Protein AF-A0A0W8F345-F1 (afdb_monomer)

Secondary structure (DSSP, 8-state):
-HHHHHHHHHHHHHHHHHHHHGGGSPP-----EEEEPTTS-EEEE------PEEGGG-EEEETTEEPPGGGEEEE-TTS-B--STT-EE-TT-EEEE-SS--TT-EEEEE-SS-EEEEEE--

Mean predicted aligned error: 11.66 Å

InterPro domains:
  IPR012859 Archaeal Type IV pilin, N-terminal [PF07790] (1-65)

Structure (mmCIF, N/CA/C/O backbone):
data_AF-A0A0W8F345-F1
#
_entry.id   AF-A0A0W8F345-F1
#
loop_
_atom_site.group_PDB
_atom_site.id
_at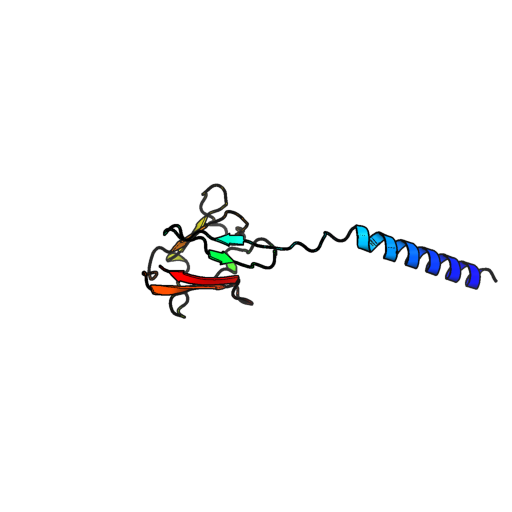om_site.type_symbol
_atom_site.label_atom_id
_atom_site.label_alt_id
_atom_site.label_comp_id
_atom_site.label_asym_id
_atom_site.label_entity_id
_atom_site.label_seq_id
_atom_site.pdbx_PDB_ins_code
_atom_site.Cartn_x
_atom_site.Cartn_y
_atom_site.Cartn_z
_atom_site.occupancy
_atom_site.B_iso_or_equiv
_atom_site.auth_seq_id
_atom_site.auth_comp_id
_atom_site.auth_asym_id
_atom_site.auth_atom_id
_atom_site.pdbx_PDB_model_num
ATOM 1 N N . MET A 1 1 ? 44.795 -8.449 -39.771 1.00 62.66 1 MET A N 1
ATOM 2 C CA . MET A 1 1 ? 44.425 -7.043 -40.062 1.00 62.66 1 MET A CA 1
ATOM 3 C C . MET A 1 1 ? 42.914 -6.826 -39.983 1.00 62.66 1 MET A C 1
ATOM 5 O O . MET A 1 1 ? 42.494 -6.064 -39.127 1.00 62.66 1 MET A O 1
ATOM 9 N N . GLY A 1 2 ? 42.093 -7.509 -40.796 1.00 80.81 2 GLY A N 1
ATOM 10 C CA . GLY A 1 2 ? 40.628 -7.319 -40.791 1.00 80.81 2 GLY A CA 1
ATOM 11 C C . GLY A 1 2 ? 39.929 -7.667 -39.469 1.00 80.81 2 GLY A C 1
ATOM 12 O O . GLY A 1 2 ? 39.030 -6.952 -39.051 1.00 80.81 2 GLY A O 1
ATOM 13 N N . GLU A 1 3 ? 40.392 -8.701 -38.765 1.00 87.38 3 GLU A N 1
ATOM 14 C CA . GLU A 1 3 ? 39.840 -9.115 -37.465 1.00 87.38 3 GLU A CA 1
ATOM 15 C C . GLU A 1 3 ? 40.062 -8.068 -36.363 1.00 87.38 3 GLU A C 1
ATOM 17 O O . GLU A 1 3 ? 39.127 -7.677 -35.669 1.00 87.38 3 GLU A O 1
ATOM 22 N N . MET A 1 4 ? 41.281 -7.528 -36.260 1.00 90.69 4 MET A N 1
ATOM 23 C CA . MET A 1 4 ? 41.585 -6.436 -35.328 1.00 90.69 4 MET A CA 1
ATOM 24 C C . MET A 1 4 ? 40.787 -5.172 -35.662 1.00 90.69 4 MET A C 1
ATOM 26 O O . MET A 1 4 ? 40.329 -4.478 -34.759 1.00 90.69 4 MET A O 1
ATOM 30 N N . LEU A 1 5 ? 40.558 -4.894 -36.948 1.00 91.25 5 LEU A N 1
ATOM 31 C CA . LEU A 1 5 ? 39.723 -3.776 -37.384 1.00 91.25 5 LEU A CA 1
ATOM 32 C C . LEU A 1 5 ? 38.246 -3.989 -37.009 1.00 91.25 5 LEU A C 1
ATOM 34 O O . LEU A 1 5 ? 37.600 -3.066 -36.520 1.00 91.25 5 LEU A O 1
ATOM 38 N N . MET A 1 6 ? 37.734 -5.212 -37.166 1.00 92.94 6 MET A N 1
ATOM 39 C CA . MET A 1 6 ? 36.367 -5.580 -36.792 1.00 92.94 6 MET A CA 1
ATOM 40 C C . MET A 1 6 ? 36.141 -5.442 -35.284 1.00 92.94 6 MET A C 1
ATOM 42 O O . MET A 1 6 ? 35.164 -4.826 -34.866 1.00 92.94 6 MET A O 1
ATOM 46 N N . LEU A 1 7 ? 37.078 -5.933 -34.468 1.00 92.06 7 LEU A N 1
ATOM 47 C CA . LEU A 1 7 ? 37.031 -5.783 -33.011 1.00 92.06 7 LEU A CA 1
ATOM 48 C C . LEU A 1 7 ? 37.071 -4.313 -32.590 1.00 92.06 7 LEU A C 1
ATOM 50 O O . LEU A 1 7 ? 36.293 -3.889 -31.737 1.00 92.06 7 LEU A O 1
ATOM 54 N N . THR A 1 8 ? 37.931 -3.518 -33.227 1.00 94.38 8 THR A N 1
ATOM 55 C CA . THR A 1 8 ? 38.034 -2.080 -32.944 1.00 94.38 8 THR A CA 1
ATOM 56 C C . THR A 1 8 ? 36.715 -1.362 -33.242 1.00 94.38 8 THR A C 1
ATOM 58 O O . THR A 1 8 ? 36.246 -0.565 -32.433 1.00 94.38 8 THR A O 1
ATOM 61 N N . LEU A 1 9 ? 36.073 -1.685 -34.369 1.00 93.00 9 LEU A N 1
ATOM 62 C CA . LEU A 1 9 ? 34.789 -1.101 -34.753 1.00 93.00 9 LEU A CA 1
ATOM 63 C C . LEU A 1 9 ? 33.671 -1.469 -33.764 1.00 93.00 9 LEU A C 1
ATOM 65 O O . LEU A 1 9 ? 32.885 -0.611 -33.371 1.00 93.00 9 LEU A O 1
ATOM 69 N N . VAL A 1 10 ? 33.626 -2.732 -33.330 1.00 95.56 10 VAL A N 1
ATOM 70 C CA . VAL A 1 10 ? 32.647 -3.223 -32.347 1.00 95.56 10 VAL A CA 1
ATOM 71 C C . VAL A 1 10 ? 32.802 -2.511 -31.002 1.00 95.56 10 VAL A C 1
ATOM 73 O O . VAL A 1 10 ? 31.802 -2.117 -30.405 1.00 95.56 10 VAL A O 1
ATOM 76 N N . LEU A 1 11 ? 34.035 -2.287 -30.541 1.00 94.44 11 LEU A N 1
ATOM 77 C CA . LEU A 1 11 ? 34.292 -1.566 -29.292 1.00 94.44 11 LEU A CA 1
ATOM 78 C C . LEU A 1 11 ? 33.840 -0.104 -29.369 1.00 94.44 11 LEU A C 1
ATOM 80 O O . LEU A 1 11 ? 33.221 0.393 -28.428 1.00 94.44 11 LEU A O 1
ATOM 84 N N . ILE A 1 12 ? 34.089 0.565 -30.499 1.00 94.50 12 ILE A N 1
ATOM 85 C CA . ILE A 1 12 ? 33.608 1.934 -30.736 1.00 94.50 12 ILE A CA 1
ATOM 86 C C . ILE A 1 12 ? 32.074 1.964 -30.712 1.00 94.50 12 ILE A C 1
ATOM 88 O O . ILE A 1 12 ? 31.486 2.800 -30.027 1.00 94.50 12 ILE A O 1
ATOM 92 N N . LEU A 1 13 ? 31.417 1.022 -31.395 1.00 94.56 13 LEU A N 1
ATOM 93 C CA . LEU A 1 13 ? 29.956 0.902 -31.405 1.00 94.56 13 LEU A CA 1
ATOM 94 C C . LEU A 1 13 ? 29.379 0.651 -30.005 1.00 94.56 13 LEU A C 1
ATOM 96 O O . LEU A 1 13 ? 28.410 1.307 -29.629 1.00 94.56 13 LEU A O 1
ATOM 100 N N . MET A 1 14 ? 29.980 -0.238 -29.207 1.00 94.19 14 MET A N 1
ATOM 101 C CA . MET A 1 14 ? 29.540 -0.485 -27.829 1.00 94.19 14 MET A CA 1
ATOM 102 C C . MET A 1 14 ? 29.721 0.736 -26.925 1.00 94.19 14 MET A C 1
ATOM 104 O O . MET A 1 14 ? 28.842 1.023 -26.112 1.00 94.19 14 MET A O 1
ATOM 108 N N . ALA A 1 15 ? 30.823 1.474 -27.074 1.00 92.56 15 ALA A N 1
ATOM 109 C CA . ALA A 1 15 ? 31.068 2.685 -26.299 1.00 92.56 15 ALA A CA 1
ATOM 110 C C . ALA A 1 15 ? 30.029 3.773 -26.610 1.00 92.56 15 ALA A C 1
ATOM 112 O O . ALA A 1 15 ? 29.452 4.356 -25.691 1.00 92.56 15 ALA A O 1
ATOM 113 N N . VAL A 1 16 ? 29.734 3.995 -27.896 1.00 91.75 16 VAL A N 1
ATOM 114 C CA . VAL A 1 16 ? 28.702 4.947 -28.336 1.00 91.75 16 VAL A CA 1
ATOM 115 C C . VAL A 1 16 ? 27.322 4.510 -27.843 1.00 91.75 16 VAL A C 1
ATOM 117 O O . VAL A 1 16 ? 26.584 5.317 -27.281 1.00 91.75 16 VAL A O 1
ATOM 120 N N . PHE A 1 17 ? 26.987 3.224 -27.976 1.00 90.38 17 PHE A N 1
ATOM 121 C CA . PHE A 1 17 ? 25.708 2.692 -27.510 1.00 90.38 17 PHE A CA 1
ATOM 122 C C . PHE A 1 17 ? 25.533 2.883 -25.998 1.00 90.38 17 PHE A C 1
ATOM 124 O O . PHE A 1 17 ? 24.529 3.446 -25.570 1.00 90.38 17 PHE A O 1
ATOM 131 N N . SER A 1 18 ? 26.538 2.520 -25.196 1.00 90.00 18 SER A N 1
ATOM 132 C CA . SER A 1 18 ? 26.532 2.700 -23.737 1.00 90.00 18 SER A CA 1
ATOM 133 C C . SER A 1 18 ? 26.365 4.170 -23.328 1.00 90.00 18 SER A C 1
ATOM 135 O O . SER A 1 18 ? 25.538 4.491 -22.474 1.00 90.00 18 SER A O 1
ATOM 137 N N . ALA A 1 19 ? 27.081 5.082 -23.996 1.00 88.06 19 ALA A N 1
ATOM 138 C CA . ALA A 1 19 ? 26.990 6.518 -23.733 1.00 88.06 19 ALA A CA 1
ATOM 139 C C . ALA A 1 19 ? 25.616 7.114 -24.086 1.00 88.06 19 ALA A C 1
ATOM 141 O O . ALA A 1 19 ? 25.190 8.081 -23.461 1.00 88.06 19 ALA A O 1
ATOM 142 N N . THR A 1 20 ? 24.916 6.551 -25.074 1.00 88.12 20 THR A N 1
ATOM 143 C CA . THR A 1 20 ? 23.555 6.988 -25.428 1.00 88.12 20 THR A CA 1
ATOM 144 C C . THR A 1 20 ? 22.475 6.326 -24.579 1.00 88.12 20 THR A C 1
ATOM 146 O O . THR A 1 20 ? 21.474 6.971 -24.282 1.00 88.12 20 THR A O 1
ATOM 149 N N . ALA A 1 21 ? 22.683 5.082 -24.136 1.00 84.12 21 ALA A N 1
ATOM 150 C CA . ALA A 1 21 ? 21.733 4.321 -23.325 1.00 84.12 21 ALA A CA 1
ATOM 151 C C . ALA A 1 21 ? 21.414 5.009 -21.988 1.00 84.12 21 ALA A C 1
ATOM 153 O O . ALA A 1 21 ? 20.273 4.969 -21.533 1.00 84.12 21 ALA A O 1
ATOM 154 N N . SER A 1 22 ? 22.390 5.699 -21.389 1.00 78.06 22 SER A N 1
ATOM 155 C CA . SER A 1 22 ? 22.193 6.466 -20.152 1.00 78.06 22 SER A CA 1
ATOM 156 C C . SER A 1 22 ? 21.174 7.602 -20.299 1.00 78.06 22 SER A C 1
ATOM 158 O O . SER A 1 22 ? 20.478 7.906 -19.336 1.00 78.06 22 SER A O 1
ATOM 160 N N . ASN A 1 23 ? 21.018 8.176 -21.498 1.00 80.19 23 ASN A N 1
ATOM 161 C CA . ASN A 1 23 ? 20.033 9.230 -21.771 1.00 80.19 23 ASN A CA 1
ATOM 162 C C . ASN A 1 23 ? 18.597 8.699 -21.890 1.00 80.19 23 ASN A C 1
ATOM 164 O O . ASN A 1 23 ? 17.649 9.478 -21.838 1.00 80.19 23 ASN A O 1
ATOM 168 N N . TYR A 1 24 ? 18.432 7.385 -22.061 1.00 79.25 24 TYR A N 1
ATOM 169 C CA . TYR A 1 24 ? 17.128 6.720 -22.057 1.00 79.25 24 TYR A CA 1
ATOM 170 C C . TYR A 1 24 ? 16.747 6.191 -20.677 1.00 79.25 24 TYR A C 1
ATOM 172 O O . TYR A 1 24 ? 15.631 5.698 -20.498 1.00 79.25 24 TYR A O 1
ATOM 180 N N . LEU A 1 25 ? 17.647 6.289 -19.692 1.00 76.62 25 LEU A N 1
ATOM 181 C CA . LEU A 1 25 ? 17.268 6.026 -18.317 1.00 76.62 25 LEU A CA 1
ATOM 182 C C . LEU A 1 25 ? 16.308 7.135 -17.875 1.00 76.62 25 LEU A C 1
ATOM 184 O O . LEU A 1 25 ? 16.615 8.318 -18.049 1.00 76.62 25 LEU A O 1
ATOM 188 N N . PRO A 1 26 ? 15.143 6.787 -17.308 1.00 65.50 26 PRO A N 1
ATOM 189 C CA . PRO A 1 26 ? 14.283 7.790 -16.712 1.00 65.50 26 PRO A CA 1
ATOM 190 C C . PRO A 1 26 ? 15.084 8.562 -15.653 1.00 65.50 26 PRO A C 1
ATOM 192 O O . PRO A 1 26 ? 15.896 7.959 -14.942 1.00 65.50 26 PRO A O 1
ATOM 195 N N . PRO A 1 27 ? 14.877 9.886 -15.533 1.00 66.75 27 PRO A N 1
ATOM 196 C CA . PRO A 1 27 ? 15.561 10.676 -14.521 1.00 66.75 27 PRO A CA 1
ATOM 197 C C . PRO A 1 27 ? 15.308 10.076 -13.138 1.00 66.75 27 PRO A C 1
ATOM 199 O O . PRO A 1 27 ? 14.246 9.489 -12.897 1.00 66.75 27 PRO A O 1
ATOM 202 N N . ALA A 1 28 ? 16.274 10.245 -12.230 1.00 55.50 28 ALA A N 1
ATOM 203 C CA . ALA A 1 28 ? 16.094 9.901 -10.828 1.00 55.50 28 ALA A CA 1
ATOM 204 C C . ALA A 1 28 ? 14.840 10.624 -10.322 1.00 55.50 28 ALA A C 1
ATOM 206 O O . ALA A 1 28 ? 14.821 11.845 -10.178 1.00 55.50 28 ALA A O 1
ATOM 207 N N . ARG A 1 29 ? 13.751 9.874 -10.144 1.00 53.91 29 ARG A N 1
ATOM 208 C CA . ARG A 1 29 ? 12.510 10.424 -9.614 1.00 53.91 29 ARG A CA 1
ATOM 209 C C . ARG A 1 29 ? 12.762 10.675 -8.142 1.00 53.91 29 ARG A C 1
ATOM 211 O O . ARG A 1 29 ? 13.027 9.714 -7.428 1.00 53.91 29 ARG A O 1
ATOM 218 N N . GLU A 1 30 ? 12.689 11.927 -7.705 1.00 46.56 30 GLU A N 1
ATOM 219 C CA . GLU A 1 30 ? 12.518 12.242 -6.290 1.00 46.56 30 GLU A CA 1
ATOM 220 C C . GLU A 1 30 ? 11.060 11.984 -5.935 1.00 46.56 30 GLU A C 1
ATOM 222 O O . GLU A 1 30 ? 10.174 12.714 -6.382 1.00 46.56 30 GLU A O 1
ATOM 227 N N . PRO A 1 31 ? 10.765 10.915 -5.198 1.00 51.44 31 PRO A N 1
ATOM 228 C CA . PRO A 1 31 ? 9.398 10.513 -5.004 1.00 51.44 31 PRO A CA 1
ATOM 229 C C . PRO A 1 31 ? 8.973 10.924 -3.595 1.00 51.44 31 PRO A C 1
ATOM 231 O O . PRO A 1 31 ? 9.430 10.408 -2.571 1.00 51.44 31 PRO A O 1
ATOM 234 N N . SER A 1 32 ? 8.110 11.924 -3.549 1.00 50.44 32 SER A N 1
ATOM 235 C CA . SER A 1 32 ? 7.401 12.317 -2.345 1.00 50.44 32 SER A CA 1
ATOM 236 C C . SER A 1 32 ? 5.926 12.005 -2.554 1.00 50.44 32 SER A C 1
ATOM 238 O O . SER A 1 32 ? 5.353 12.286 -3.606 1.00 50.44 32 SER A O 1
ATOM 240 N N . VAL A 1 33 ? 5.313 11.364 -1.562 1.00 52.91 33 VAL A N 1
ATOM 241 C CA . VAL A 1 33 ? 3.866 11.154 -1.532 1.00 52.91 33 VAL A CA 1
ATOM 242 C C . VAL A 1 33 ? 3.363 11.872 -0.296 1.00 52.91 33 VAL A C 1
ATOM 244 O O . VAL A 1 33 ? 3.720 11.538 0.833 1.00 52.91 33 VAL A O 1
ATOM 247 N N . THR A 1 34 ? 2.553 12.901 -0.503 1.00 53.31 34 THR A N 1
ATOM 248 C CA . THR A 1 34 ? 1.877 13.587 0.594 1.00 53.31 34 THR A CA 1
ATOM 249 C C . THR A 1 34 ? 0.666 12.759 0.990 1.00 53.31 34 THR A C 1
ATOM 251 O O . THR A 1 34 ? -0.255 12.595 0.193 1.00 53.31 34 THR A O 1
ATOM 254 N N . VAL A 1 35 ? 0.659 12.233 2.215 1.00 57.84 35 VAL A N 1
ATOM 255 C CA . VAL A 1 35 ? -0.524 11.573 2.770 1.00 57.84 35 VAL A CA 1
ATOM 256 C C . VAL A 1 35 ? -1.232 12.552 3.689 1.00 57.84 35 VAL A C 1
ATOM 258 O O . VAL A 1 35 ? -0.646 13.147 4.595 1.00 57.84 35 VAL A O 1
ATOM 261 N N . LEU A 1 36 ? -2.520 12.725 3.425 1.00 59.66 36 LEU A N 1
ATOM 262 C CA . LEU A 1 36 ? -3.406 13.526 4.248 1.00 59.66 36 LEU A CA 1
ATOM 263 C C . LEU A 1 36 ? -4.095 12.597 5.240 1.00 59.66 36 LEU A C 1
ATOM 265 O O . LEU A 1 36 ? -4.801 11.668 4.850 1.00 59.66 36 LEU A O 1
ATOM 269 N N . LEU A 1 37 ? -3.878 12.851 6.527 1.00 62.25 37 LEU A N 1
ATOM 270 C CA . LEU A 1 37 ? -4.710 12.266 7.569 1.00 62.25 37 LEU A CA 1
ATOM 271 C C . LEU A 1 37 ? -6.052 13.017 7.622 1.00 62.25 37 LEU A C 1
ATOM 273 O O . LEU A 1 37 ? -6.092 14.212 7.314 1.00 62.25 37 LEU A O 1
ATOM 277 N N . PRO A 1 38 ? -7.139 12.365 8.072 1.00 57.06 38 PRO A N 1
ATOM 278 C CA . PRO A 1 38 ? -8.459 12.991 8.186 1.00 57.06 38 PRO A CA 1
ATOM 279 C C . PRO A 1 38 ? -8.483 14.275 9.033 1.00 57.06 38 PRO A C 1
ATOM 281 O O . PRO A 1 38 ? -9.348 15.120 8.835 1.00 57.06 38 PRO A O 1
ATOM 284 N N . SER A 1 39 ? -7.528 14.452 9.954 1.00 63.22 39 SER A N 1
ATOM 285 C CA . SER A 1 39 ? -7.403 15.645 10.805 1.00 63.22 39 SER A CA 1
ATOM 286 C C . SER A 1 39 ? -6.687 16.832 10.142 1.00 63.22 39 SER A C 1
ATOM 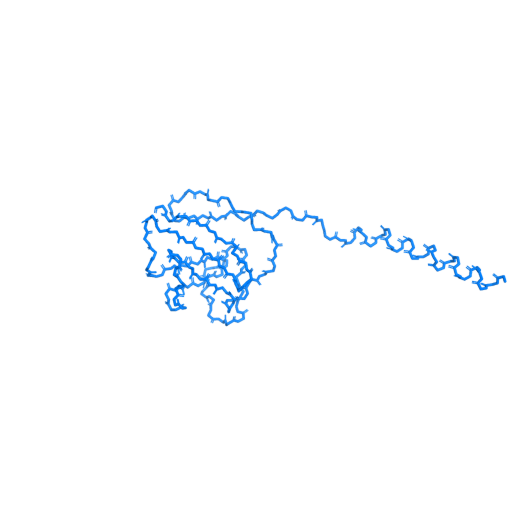288 O O . SER A 1 39 ? -6.395 17.822 10.809 1.00 63.22 39 SER A O 1
ATOM 290 N N . GLY A 1 40 ? -6.382 16.755 8.842 1.00 49.78 40 GLY A N 1
ATOM 291 C CA . GLY A 1 40 ? -5.913 17.896 8.053 1.00 49.78 40 GLY A CA 1
ATOM 292 C C . GLY A 1 40 ? -4.450 18.292 8.258 1.00 49.78 40 GLY A C 1
ATOM 293 O O . GLY A 1 40 ? -3.979 19.182 7.557 1.00 49.78 40 GLY A O 1
ATOM 294 N N . ASN A 1 41 ? -3.707 17.626 9.148 1.00 49.62 41 ASN A N 1
ATOM 295 C CA . ASN A 1 41 ? -2.261 17.810 9.241 1.00 49.62 41 ASN A CA 1
ATOM 296 C C . ASN A 1 41 ? -1.572 16.986 8.141 1.00 49.62 41 ASN A C 1
ATOM 298 O O . ASN A 1 41 ? -1.614 15.751 8.195 1.00 49.62 41 ASN A O 1
ATOM 302 N N . PRO A 1 42 ? -0.954 17.629 7.132 1.00 50.78 42 PRO A N 1
ATOM 303 C CA . PRO A 1 42 ? -0.275 16.908 6.070 1.00 50.78 42 PRO A CA 1
ATOM 304 C C . PRO A 1 42 ? 0.954 16.205 6.647 1.00 50.78 42 PRO A C 1
ATOM 306 O O . PRO A 1 42 ? 1.868 16.847 7.165 1.00 50.78 42 PRO A O 1
ATOM 309 N N . VAL A 1 43 ? 0.990 14.877 6.546 1.00 53.16 43 VAL A N 1
ATOM 310 C CA . VAL A 1 43 ? 2.194 14.101 6.842 1.00 53.16 43 VAL A CA 1
ATOM 311 C C . VAL A 1 43 ? 2.909 13.872 5.517 1.00 53.16 43 VAL A C 1
ATOM 313 O O . VAL A 1 43 ? 2.429 13.161 4.633 1.00 53.16 43 VAL A O 1
ATOM 316 N N . ALA A 1 44 ? 4.057 14.528 5.356 1.00 42.50 44 ALA A N 1
ATOM 317 C CA . ALA A 1 44 ? 4.913 14.323 4.198 1.00 42.50 44 ALA A CA 1
ATOM 318 C C . ALA A 1 44 ? 5.640 12.982 4.349 1.00 42.50 44 ALA A C 1
ATOM 320 O O . ALA A 1 44 ? 6.386 12.780 5.308 1.00 42.50 44 ALA A O 1
ATOM 321 N N . LEU A 1 45 ? 5.407 12.059 3.415 1.00 49.34 45 LEU A N 1
ATOM 322 C CA . LEU A 1 45 ? 6.085 10.771 3.392 1.00 49.34 45 LEU A CA 1
ATOM 323 C C . LEU A 1 45 ? 7.016 10.689 2.197 1.00 49.34 45 LEU A C 1
ATOM 325 O O . LEU A 1 45 ? 6.717 11.119 1.080 1.00 49.34 45 LEU A O 1
ATOM 329 N N . HIS A 1 46 ? 8.135 10.032 2.441 1.00 43.66 46 HIS A N 1
ATOM 330 C CA . HIS A 1 46 ? 9.104 9.697 1.420 1.00 43.66 46 HIS A CA 1
ATOM 331 C C . HIS A 1 46 ? 8.867 8.249 0.995 1.00 43.66 46 HIS A C 1
ATOM 333 O O . HIS A 1 46 ? 9.515 7.328 1.489 1.00 43.66 46 HIS A O 1
ATOM 339 N N . HIS A 1 47 ? 7.904 8.032 0.101 1.00 47.59 47 HIS A N 1
ATOM 340 C CA . HIS A 1 47 ? 7.801 6.756 -0.596 1.00 47.59 47 HIS A CA 1
ATOM 341 C C . HIS A 1 47 ? 8.765 6.798 -1.774 1.00 47.59 47 HIS A C 1
ATOM 343 O O . HIS A 1 47 ? 8.548 7.593 -2.680 1.00 47.59 47 HIS A O 1
ATOM 349 N N . ARG A 1 48 ? 9.809 5.954 -1.775 1.00 46.97 48 ARG A N 1
ATOM 350 C CA . ARG A 1 48 ? 10.654 5.716 -2.956 1.00 46.97 48 ARG A CA 1
ATOM 351 C C . ARG A 1 48 ? 9.783 5.173 -4.083 1.00 46.97 48 ARG A C 1
ATOM 353 O O . ARG A 1 48 ? 9.588 3.971 -4.152 1.00 46.97 48 ARG A O 1
ATOM 360 N N . GLY A 1 49 ? 9.227 6.083 -4.880 1.00 44.97 49 GLY A N 1
ATOM 361 C CA . GLY A 1 49 ? 8.419 5.876 -6.074 1.00 44.97 49 GLY A CA 1
ATOM 362 C C . GLY A 1 49 ? 8.734 4.535 -6.700 1.00 44.97 49 GLY A C 1
ATOM 363 O O . GLY A 1 49 ? 9.875 4.260 -7.062 1.00 44.97 49 GLY A O 1
ATOM 364 N N . GLY A 1 50 ? 7.713 3.701 -6.719 1.00 57.62 50 GLY A N 1
ATOM 365 C CA . GLY A 1 50 ? 7.804 2.277 -6.944 1.00 57.62 50 GLY A CA 1
ATOM 366 C C . GLY A 1 50 ? 6.399 1.769 -7.192 1.00 57.62 50 GLY A C 1
ATOM 367 O O . GLY A 1 50 ? 5.432 2.412 -6.779 1.00 57.62 50 GLY A O 1
ATOM 368 N N . ASP A 1 51 ? 6.349 0.683 -7.945 1.00 63.72 51 ASP A N 1
ATOM 369 C CA . ASP A 1 51 ? 5.182 0.134 -8.612 1.00 63.72 51 ASP A CA 1
ATOM 370 C C . ASP A 1 51 ? 3.925 0.091 -7.750 1.00 63.72 51 ASP A C 1
ATOM 372 O O . ASP A 1 51 ? 3.965 -0.055 -6.526 1.00 63.72 51 ASP A O 1
ATOM 376 N N . ALA A 1 52 ? 2.793 0.180 -8.436 1.00 75.06 52 ALA A N 1
ATOM 377 C CA . ALA A 1 52 ? 1.500 -0.029 -7.832 1.00 75.06 52 ALA A CA 1
ATOM 378 C C . ALA A 1 52 ? 1.502 -1.335 -7.014 1.00 75.06 52 ALA A C 1
ATOM 380 O O . ALA A 1 52 ? 1.911 -2.393 -7.498 1.00 75.06 52 ALA A O 1
ATOM 381 N N . ILE A 1 53 ? 1.083 -1.248 -5.752 1.00 80.88 53 ILE A N 1
ATOM 382 C CA . ILE A 1 53 ? 1.205 -2.353 -4.802 1.00 80.88 53 ILE A CA 1
ATOM 383 C C . ILE A 1 53 ? -0.050 -3.218 -4.920 1.00 80.88 53 ILE A C 1
ATOM 385 O O . ILE A 1 53 ? -1.152 -2.705 -4.706 1.00 80.88 53 ILE A O 1
ATOM 389 N N . PRO A 1 54 ? 0.066 -4.524 -5.215 1.00 85.25 54 PRO A N 1
ATOM 390 C CA . PRO A 1 54 ? -1.096 -5.398 -5.247 1.00 85.25 54 PRO A CA 1
ATOM 391 C C . PRO A 1 54 ? -1.768 -5.449 -3.875 1.00 85.25 54 PRO A C 1
ATOM 393 O O . PRO A 1 54 ? -1.098 -5.600 -2.851 1.00 85.25 54 PRO A O 1
ATOM 396 N N . LEU A 1 55 ? -3.100 -5.412 -3.847 1.00 85.19 55 LEU A N 1
ATOM 397 C CA . LEU A 1 55 ? -3.904 -5.506 -2.630 1.00 85.19 55 LEU A CA 1
ATOM 398 C C . LEU A 1 55 ? -3.499 -6.716 -1.778 1.00 85.19 55 LEU A C 1
ATOM 400 O O . LEU A 1 55 ? -3.475 -6.633 -0.552 1.00 85.19 55 LEU A O 1
ATOM 404 N N . SER A 1 56 ? -3.148 -7.834 -2.419 1.00 86.56 56 SER A N 1
ATOM 405 C CA . SER A 1 56 ? -2.693 -9.052 -1.743 1.00 86.56 56 SER A CA 1
ATOM 406 C C . SER A 1 56 ? -1.419 -8.901 -0.918 1.00 86.56 56 SER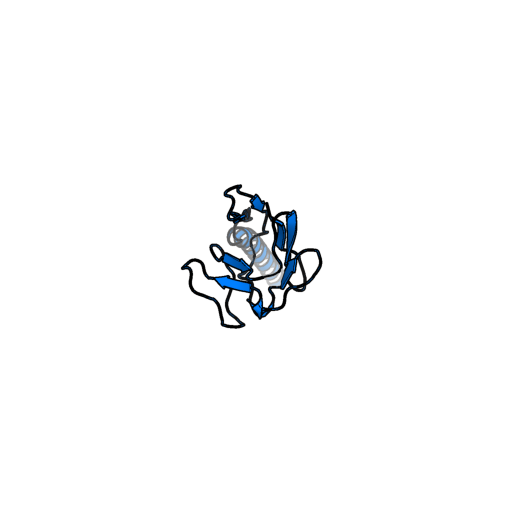 A C 1
ATOM 408 O O . SER A 1 56 ? -1.162 -9.736 -0.051 1.00 86.56 56 SER A O 1
ATOM 410 N N . GLU A 1 57 ? -0.594 -7.903 -1.216 1.00 87.06 57 GLU A N 1
ATOM 411 C CA . GLU A 1 57 ? 0.661 -7.673 -0.506 1.00 87.06 57 GLU A CA 1
ATOM 412 C C . GLU A 1 57 ? 0.510 -6.690 0.651 1.00 87.06 57 GLU A C 1
ATOM 414 O O . GLU A 1 57 ? 1.355 -6.687 1.545 1.00 87.06 57 GLU A O 1
ATOM 419 N N . ILE A 1 58 ? -0.565 -5.899 0.669 1.00 87.12 58 ILE A N 1
ATOM 420 C CA . ILE A 1 58 ? -0.782 -4.854 1.665 1.00 87.12 58 ILE A CA 1
ATOM 421 C C . ILE A 1 58 ? -1.196 -5.467 3.001 1.00 87.12 58 ILE A C 1
ATOM 423 O O . ILE A 1 58 ? -2.114 -6.281 3.103 1.00 87.12 58 ILE A O 1
ATOM 427 N N . ARG A 1 59 ? -0.522 -5.014 4.054 1.00 89.75 59 ARG A N 1
ATOM 428 C CA . ARG A 1 59 ? -0.825 -5.312 5.448 1.00 89.75 59 ARG A CA 1
ATOM 429 C C . ARG A 1 59 ? -1.013 -4.009 6.201 1.00 89.75 59 ARG A C 1
ATOM 431 O O . ARG A 1 59 ? -0.149 -3.133 6.163 1.00 89.75 59 ARG A O 1
ATOM 438 N N . VAL A 1 60 ? -2.127 -3.918 6.916 1.00 87.25 60 VAL A N 1
ATOM 439 C CA . VAL A 1 60 ? -2.421 -2.818 7.833 1.00 87.25 60 VAL A CA 1
ATOM 440 C C . VAL A 1 60 ? -2.081 -3.283 9.240 1.00 87.25 60 VAL A C 1
ATOM 442 O O . VAL A 1 60 ? -2.563 -4.321 9.685 1.00 87.25 60 VAL A O 1
ATOM 445 N N . ILE A 1 61 ? -1.220 -2.544 9.931 1.00 89.06 61 ILE A N 1
ATOM 446 C CA . ILE A 1 61 ? -0.779 -2.859 11.290 1.00 89.06 61 ILE A CA 1
ATOM 447 C C . ILE A 1 61 ? -1.134 -1.675 12.181 1.00 89.06 61 ILE A C 1
ATOM 449 O O . ILE A 1 61 ? -0.764 -0.542 11.879 1.00 89.06 61 ILE A O 1
ATOM 453 N N . VAL A 1 62 ? -1.815 -1.932 13.293 1.00 85.94 62 VAL A N 1
ATOM 454 C CA . VAL A 1 62 ? -2.159 -0.932 14.306 1.00 85.94 62 VAL A CA 1
ATOM 455 C C . VAL A 1 62 ? -1.655 -1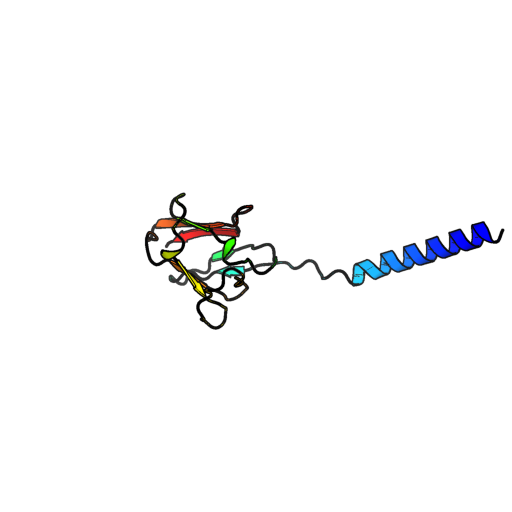.418 15.660 1.00 85.94 62 VAL A C 1
ATOM 457 O O . VAL A 1 62 ? -1.919 -2.549 16.052 1.00 85.94 62 VAL A O 1
ATOM 460 N N . ASN A 1 63 ? -0.882 -0.585 16.361 1.00 87.94 63 ASN A N 1
ATOM 461 C CA . ASN A 1 63 ? -0.253 -0.906 17.648 1.00 87.94 63 ASN A CA 1
ATOM 462 C C . ASN A 1 63 ? 0.496 -2.254 17.620 1.00 87.94 63 ASN A C 1
ATOM 464 O O . ASN A 1 63 ? 0.302 -3.111 18.475 1.00 87.94 63 ASN A O 1
ATOM 468 N N . GLU A 1 64 ? 1.328 -2.444 16.587 1.00 89.06 64 GLU A N 1
ATOM 469 C CA . GLU A 1 64 ? 2.101 -3.674 16.325 1.00 89.06 64 GLU A CA 1
ATOM 470 C C . GLU A 1 64 ? 1.255 -4.941 16.083 1.00 89.06 64 GLU A C 1
ATOM 472 O O . GLU A 1 64 ? 1.794 -6.041 15.985 1.00 89.06 64 GLU A O 1
ATOM 477 N N . THR A 1 65 ? -0.061 -4.796 15.909 1.00 89.38 65 THR A N 1
ATOM 478 C CA . THR A 1 65 ? -0.983 -5.893 15.599 1.00 89.38 65 THR A CA 1
ATOM 479 C C . THR A 1 65 ? -1.483 -5.766 14.165 1.00 89.38 65 THR A C 1
ATOM 481 O O . THR A 1 65 ? -1.980 -4.716 13.763 1.00 89.38 65 THR A O 1
ATOM 484 N N . ALA A 1 66 ? -1.335 -6.824 13.365 1.00 89.69 66 ALA A N 1
ATOM 485 C CA . ALA A 1 66 ? -1.863 -6.847 12.004 1.00 89.69 66 ALA A CA 1
ATOM 486 C C . ALA A 1 66 ? -3.393 -6.958 12.034 1.00 89.69 66 ALA A C 1
ATOM 488 O O . ALA A 1 66 ? -3.931 -7.864 12.671 1.00 89.69 66 ALA A O 1
ATOM 489 N N . LEU A 1 67 ? -4.077 -6.055 11.335 1.00 87.00 67 LEU A N 1
ATOM 490 C CA . LEU A 1 67 ? -5.526 -6.098 11.208 1.00 87.00 67 LEU A CA 1
ATOM 491 C C . LEU A 1 67 ? -5.953 -7.164 10.183 1.00 87.00 67 LEU A C 1
ATOM 493 O O . LEU A 1 67 ? -5.325 -7.286 9.120 1.00 87.00 67 LEU A O 1
ATOM 497 N N . PRO A 1 68 ? -7.028 -7.918 10.469 1.00 88.88 68 PRO A N 1
ATOM 498 C CA . PRO A 1 68 ? -7.728 -8.745 9.491 1.00 88.88 68 PRO A CA 1
ATOM 499 C C . PRO A 1 68 ? -8.082 -7.972 8.216 1.00 88.88 68 PRO A C 1
ATOM 501 O O . PRO A 1 68 ? -8.297 -6.762 8.243 1.00 88.88 68 PRO A O 1
ATOM 504 N N . ARG A 1 69 ? -8.179 -8.672 7.077 1.00 85.06 69 ARG A N 1
ATOM 505 C CA . ARG A 1 69 ? -8.530 -8.043 5.790 1.00 85.06 69 ARG A CA 1
ATOM 506 C C . ARG A 1 69 ? -9.916 -7.394 5.812 1.00 85.06 69 ARG A C 1
ATOM 508 O O . ARG A 1 69 ? -10.110 -6.418 5.097 1.00 85.06 69 ARG A O 1
ATOM 515 N N . ASP A 1 70 ? -10.838 -7.911 6.614 1.00 86.69 70 ASP A N 1
ATOM 516 C CA . ASP A 1 70 ? -12.219 -7.423 6.690 1.00 86.69 70 ASP A CA 1
ATOM 517 C C . ASP A 1 70 ? -12.350 -6.099 7.464 1.00 86.69 70 ASP A C 1
ATOM 519 O O . ASP A 1 70 ? -13.360 -5.412 7.344 1.00 86.69 70 ASP A O 1
ATOM 523 N N . ASP A 1 71 ? -11.307 -5.702 8.202 1.00 85.94 71 ASP A N 1
ATOM 524 C CA . ASP A 1 71 ? -11.292 -4.496 9.039 1.00 85.94 71 ASP A CA 1
ATOM 525 C C . ASP A 1 71 ? -10.790 -3.243 8.304 1.00 85.94 71 ASP A C 1
ATOM 527 O O . ASP A 1 71 ? -10.658 -2.170 8.900 1.00 85.94 71 ASP A O 1
ATOM 531 N N . TRP A 1 72 ? -10.480 -3.349 7.011 1.00 86.06 72 TRP A N 1
ATOM 532 C CA . TRP A 1 72 ? -10.047 -2.214 6.200 1.00 86.06 72 TRP A CA 1
ATOM 533 C C . TRP A 1 72 ? -10.453 -2.347 4.733 1.00 86.06 72 TRP A C 1
ATOM 535 O O . TRP A 1 72 ? -10.647 -3.434 4.193 1.00 86.06 72 TRP A O 1
ATOM 545 N N . VAL A 1 73 ? -10.570 -1.209 4.055 1.00 85.81 73 VAL A N 1
ATOM 546 C CA . VAL A 1 73 ? -11.006 -1.111 2.661 1.00 85.81 73 VAL A CA 1
ATOM 547 C C . VAL A 1 73 ? -10.048 -0.215 1.890 1.00 85.81 73 VAL A C 1
ATOM 549 O O . VAL A 1 73 ? -9.663 0.852 2.365 1.00 85.81 73 VAL A O 1
ATOM 552 N N . LEU A 1 74 ? -9.667 -0.668 0.699 1.00 85.50 74 LEU A N 1
ATOM 553 C CA . LEU A 1 74 ? -8.831 0.063 -0.243 1.00 85.50 74 LEU A CA 1
ATOM 554 C C . LEU A 1 74 ? -9.717 0.723 -1.300 1.00 85.50 74 LEU A C 1
ATOM 556 O O . LEU A 1 74 ? -10.616 0.072 -1.834 1.00 85.50 74 LEU A O 1
ATOM 560 N N . TYR A 1 75 ? -9.422 1.969 -1.639 1.00 83.19 75 TYR A N 1
ATOM 561 C CA . TYR A 1 75 ? -10.080 2.715 -2.700 1.00 83.19 75 TYR A CA 1
ATOM 562 C C . TYR A 1 75 ? -9.052 3.219 -3.712 1.00 83.19 75 TYR A C 1
ATOM 564 O O . TYR A 1 75 ? -7.935 3.586 -3.339 1.00 83.19 75 TYR A O 1
ATOM 572 N N . ASP A 1 76 ? -9.431 3.251 -4.986 1.00 82.81 76 ASP A N 1
ATOM 573 C CA . ASP A 1 76 ? -8.633 3.854 -6.054 1.00 82.81 76 ASP A CA 1
ATOM 574 C C . ASP A 1 76 ? -8.690 5.397 -6.013 1.00 82.81 76 ASP A C 1
ATOM 576 O O . ASP A 1 76 ? -9.423 6.003 -5.226 1.00 82.81 76 ASP A O 1
ATOM 580 N N . TYR A 1 77 ? -7.933 6.050 -6.899 1.00 78.44 77 TYR A N 1
ATOM 581 C CA . TYR A 1 77 ? -7.913 7.515 -7.030 1.00 78.44 77 TYR A CA 1
ATOM 582 C C . TYR A 1 77 ? -9.259 8.136 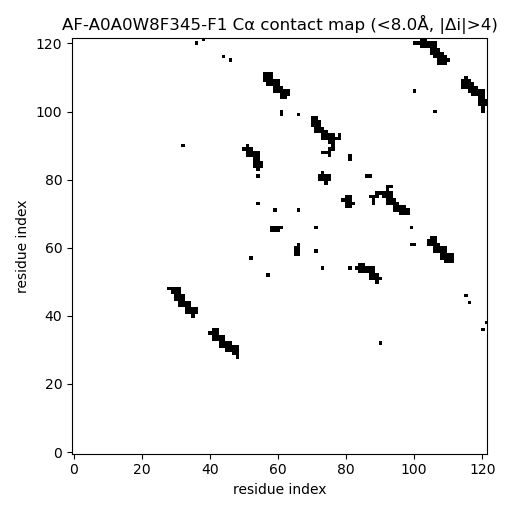-7.444 1.00 78.44 77 TYR A C 1
ATOM 584 O O . TYR A 1 77 ? -9.438 9.349 -7.349 1.00 78.44 77 TYR A O 1
ATOM 592 N N . ARG A 1 78 ? -10.204 7.324 -7.932 1.00 79.50 78 ARG A N 1
ATOM 593 C CA . ARG A 1 78 ? -11.560 7.734 -8.320 1.00 79.50 78 ARG A CA 1
ATOM 594 C C . ARG A 1 78 ? -12.568 7.499 -7.191 1.00 79.50 78 ARG A C 1
ATOM 596 O O . ARG A 1 78 ? -13.731 7.857 -7.356 1.00 79.50 78 ARG A O 1
ATOM 603 N N . GLY A 1 79 ? -12.140 6.914 -6.071 1.00 78.06 79 GLY A N 1
ATOM 604 C CA . GLY A 1 79 ? -12.989 6.564 -4.937 1.00 78.06 79 GLY A CA 1
ATOM 605 C C . GLY A 1 79 ? -13.738 5.237 -5.092 1.00 78.06 79 GLY A C 1
ATOM 606 O O . GLY A 1 79 ? -14.668 4.986 -4.329 1.00 78.06 79 GLY A O 1
ATOM 607 N N . ASN A 1 80 ? -13.367 4.378 -6.044 1.00 84.75 80 ASN A N 1
ATOM 608 C CA . ASN A 1 80 ? -13.955 3.045 -6.174 1.00 84.75 80 ASN A CA 1
ATOM 609 C C . ASN A 1 80 ? -13.251 2.054 -5.254 1.00 84.75 80 ASN A C 1
ATOM 611 O O . ASN A 1 80 ? -12.026 2.055 -5.152 1.00 84.75 80 ASN A O 1
ATOM 615 N N . VAL A 1 81 ? -14.019 1.154 -4.641 1.00 86.69 81 VAL A N 1
ATOM 616 C CA . VAL A 1 81 ? -13.463 0.087 -3.806 1.00 86.69 81 VAL A CA 1
ATOM 617 C C . VAL A 1 81 ? -12.676 -0.901 -4.665 1.00 86.69 81 VAL A C 1
ATOM 619 O O . VAL A 1 81 ? -13.198 -1.469 -5.625 1.00 86.69 81 VAL A O 1
ATOM 622 N N . ILE A 1 82 ? -11.436 -1.168 -4.266 1.00 85.75 82 ILE A N 1
ATOM 623 C CA . ILE A 1 82 ? -10.597 -2.202 -4.862 1.00 85.75 82 ILE A CA 1
ATOM 624 C C . ILE A 1 82 ? -10.868 -3.522 -4.131 1.00 85.75 82 ILE A C 1
ATOM 626 O O . ILE A 1 82 ? -10.439 -3.736 -2.995 1.00 85.75 82 ILE A O 1
ATOM 630 N N . THR A 1 83 ? -11.602 -4.415 -4.794 1.00 85.56 83 THR A N 1
ATOM 631 C CA . THR A 1 83 ? -11.953 -5.752 -4.282 1.00 85.56 83 THR A CA 1
ATOM 632 C C . THR A 1 83 ? -11.110 -6.867 -4.897 1.00 85.56 83 THR A C 1
ATOM 634 O O . THR A 1 83 ? -10.937 -7.921 -4.284 1.00 85.56 83 THR A O 1
ATOM 637 N N . ALA A 1 84 ? -10.575 -6.641 -6.097 1.00 83.00 84 ALA A N 1
ATOM 638 C CA . ALA A 1 84 ? -9.765 -7.611 -6.815 1.00 83.00 84 ALA A CA 1
ATOM 639 C C . ALA A 1 84 ? -8.419 -7.824 -6.108 1.00 83.00 84 ALA A C 1
ATOM 641 O O . ALA A 1 84 ? -7.788 -6.875 -5.640 1.00 83.00 84 ALA A O 1
ATOM 642 N N . ARG A 1 85 ? -7.971 -9.080 -6.020 1.00 73.69 85 ARG A N 1
ATOM 643 C CA . ARG A 1 85 ? -6.749 -9.459 -5.287 1.00 73.69 85 ARG A CA 1
ATOM 644 C C . ARG A 1 85 ? -5.476 -8.901 -5.935 1.00 73.69 85 ARG A C 1
ATOM 646 O O . ARG A 1 85 ? -4.528 -8.565 -5.232 1.00 73.69 85 ARG A O 1
ATOM 653 N N . ASP A 1 86 ? -5.496 -8.812 -7.255 1.00 80.12 86 ASP A N 1
ATOM 654 C CA . ASP A 1 86 ? -4.533 -8.159 -8.144 1.00 80.12 86 ASP A CA 1
ATOM 655 C C . ASP A 1 86 ? -4.813 -6.660 -8.329 1.00 80.12 86 ASP A C 1
ATOM 657 O O . ASP A 1 86 ? -4.089 -5.971 -9.043 1.00 80.12 86 ASP A O 1
ATOM 661 N N . GLY A 1 87 ? -5.849 -6.143 -7.665 1.00 80.12 87 GLY A N 1
ATOM 662 C CA . GLY A 1 87 ? -6.157 -4.728 -7.625 1.00 80.12 87 GLY A CA 1
ATOM 663 C C . GLY A 1 87 ? -4.995 -3.937 -7.040 1.00 80.12 87 GLY A C 1
ATOM 664 O O . GLY A 1 87 ? -4.352 -4.357 -6.080 1.00 80.12 87 GLY A O 1
ATOM 665 N N . LEU A 1 88 ? -4.719 -2.793 -7.645 1.00 81.12 88 LEU A N 1
ATOM 666 C CA . LEU A 1 88 ? -3.488 -2.053 -7.441 1.00 81.12 88 LEU A CA 1
ATOM 667 C C . LEU A 1 88 ? -3.726 -0.824 -6.564 1.00 81.12 88 LEU A C 1
ATOM 669 O O . LEU A 1 88 ? -4.569 0.015 -6.877 1.00 81.12 88 LEU A O 1
ATOM 673 N N . PHE A 1 89 ? -2.962 -0.703 -5.481 1.00 78.94 89 PHE A N 1
ATOM 674 C CA . PHE A 1 89 ? -2.837 0.543 -4.738 1.00 78.94 89 PHE A CA 1
ATOM 675 C C . PHE A 1 89 ? -1.781 1.422 -5.401 1.00 78.94 89 PHE A C 1
ATOM 677 O O . PHE A 1 89 ? -0.602 1.067 -5.439 1.00 78.94 89 PHE A O 1
ATOM 684 N N . ASP A 1 90 ? -2.220 2.565 -5.911 1.00 75.81 90 ASP A N 1
ATOM 685 C CA . ASP A 1 90 ? -1.387 3.540 -6.609 1.00 75.81 90 ASP A CA 1
ATOM 686 C C . ASP A 1 90 ? -1.653 4.956 -6.064 1.00 75.81 90 ASP A C 1
ATOM 688 O O . ASP A 1 90 ? -2.480 5.163 -5.167 1.00 75.81 90 ASP A O 1
ATOM 692 N N . LEU A 1 91 ? -0.940 5.944 -6.599 1.00 69.50 91 LEU A N 1
ATOM 693 C CA . LEU A 1 91 ? -1.060 7.354 -6.255 1.00 69.50 91 LEU A CA 1
ATOM 694 C C . LEU A 1 91 ? -2.520 7.830 -6.307 1.00 69.50 91 LEU A C 1
ATOM 696 O O . LEU A 1 91 ? -3.231 7.643 -7.291 1.00 69.50 91 LEU A O 1
ATOM 700 N N . GLY A 1 92 ? -2.954 8.486 -5.230 1.00 65.88 92 GLY A N 1
ATOM 701 C CA . GLY A 1 92 ? -4.320 8.996 -5.080 1.00 65.88 92 GLY A CA 1
ATOM 702 C C . GLY A 1 92 ? -5.317 7.988 -4.504 1.00 65.88 92 GLY A C 1
ATOM 703 O O . GLY A 1 92 ? -6.407 8.399 -4.113 1.00 65.88 92 GLY A O 1
ATOM 704 N N . GLY A 1 93 ? -4.957 6.706 -4.393 1.00 74.44 93 GLY A N 1
ATOM 705 C CA . GLY A 1 93 ? -5.756 5.739 -3.646 1.00 74.44 93 GLY A CA 1
ATOM 706 C C . GLY A 1 93 ? -5.832 6.078 -2.155 1.00 74.44 93 GLY A C 1
ATOM 707 O O . GLY A 1 93 ? -4.973 6.773 -1.607 1.00 74.44 93 GLY A O 1
ATOM 708 N N . ASN A 1 94 ? -6.849 5.558 -1.471 1.00 78.31 94 ASN A N 1
ATOM 709 C CA . ASN A 1 94 ? -7.009 5.733 -0.028 1.00 78.31 94 ASN A CA 1
ATOM 710 C C . ASN A 1 94 ? -7.291 4.400 0.681 1.00 78.31 94 ASN A C 1
ATOM 712 O O . ASN A 1 94 ? -7.800 3.454 0.084 1.00 78.31 94 ASN A O 1
ATOM 716 N N . ILE A 1 95 ? -6.924 4.321 1.961 1.00 81.12 95 ILE A N 1
ATOM 717 C CA . ILE A 1 95 ? -7.223 3.179 2.829 1.00 81.12 95 ILE A CA 1
ATOM 718 C C . ILE A 1 95 ? -8.093 3.680 3.970 1.00 81.12 95 ILE A C 1
ATOM 720 O O . ILE A 1 95 ? -7.710 4.599 4.691 1.00 81.12 95 ILE A O 1
ATOM 724 N N . THR A 1 96 ? -9.243 3.043 4.150 1.00 81.81 96 THR A N 1
ATOM 725 C CA . THR A 1 96 ? -10.137 3.282 5.281 1.00 81.81 96 THR A CA 1
ATOM 726 C C . THR A 1 96 ? -10.058 2.095 6.227 1.00 81.81 96 THR A C 1
ATOM 728 O O . THR A 1 96 ? -10.211 0.958 5.792 1.00 81.81 96 THR A O 1
ATOM 731 N N . ILE A 1 97 ? -9.831 2.352 7.512 1.00 81.50 97 ILE A N 1
ATOM 732 C CA . ILE A 1 97 ? -9.840 1.328 8.560 1.00 81.50 97 ILE A CA 1
ATOM 733 C C . ILE A 1 97 ? -11.167 1.425 9.304 1.00 81.50 97 ILE A C 1
ATOM 735 O O . ILE A 1 97 ? -11.544 2.499 9.768 1.00 81.50 97 ILE A O 1
ATOM 739 N N . SER A 1 98 ? -11.873 0.306 9.401 1.00 75.00 98 SER A N 1
ATOM 740 C CA . SER A 1 98 ? -13.209 0.210 9.984 1.00 75.00 98 SER A CA 1
ATOM 741 C C . SER A 1 98 ? -13.166 0.046 11.504 1.00 75.00 98 SER A C 1
ATOM 743 O O . SER A 1 98 ? -14.059 0.526 12.199 1.00 75.00 98 SER A O 1
ATOM 745 N N . THR A 1 99 ? -12.142 -0.633 12.032 1.00 72.12 99 THR A N 1
ATOM 746 C CA . THR A 1 99 ? -12.051 -1.029 13.446 1.00 72.12 99 THR A CA 1
ATOM 747 C C . THR A 1 99 ? -10.598 -1.005 13.949 1.00 72.12 99 THR A C 1
ATOM 749 O O . THR A 1 99 ? -9.641 -1.072 13.182 1.00 72.12 99 THR A O 1
ATOM 752 N N . GLY A 1 100 ? -10.405 -0.857 15.263 1.00 68.38 100 GLY A N 1
ATOM 753 C CA . GLY A 1 100 ? -9.085 -0.967 15.911 1.00 68.38 100 GLY A CA 1
ATOM 754 C C . GLY A 1 100 ? -8.170 0.264 15.812 1.00 68.38 100 GLY A C 1
ATOM 755 O O . GLY A 1 100 ? -7.209 0.364 16.570 1.00 68.38 100 GLY A O 1
ATOM 756 N N . ALA A 1 101 ? -8.480 1.226 14.944 1.00 73.62 101 ALA A N 1
ATOM 757 C CA . ALA A 1 101 ? -7.764 2.492 14.815 1.00 73.62 101 ALA A CA 1
ATOM 758 C C . ALA A 1 101 ? -8.398 3.587 15.698 1.00 73.62 101 ALA A C 1
ATOM 760 O O . ALA A 1 101 ? -9.498 4.055 15.418 1.00 73.62 101 ALA A O 1
ATOM 761 N N . GLN A 1 102 ? -7.706 4.007 16.762 1.00 78.62 102 GLN A N 1
ATOM 762 C CA . GLN A 1 102 ? -8.117 5.118 17.640 1.00 78.62 102 GLN A CA 1
ATOM 763 C C . GLN A 1 102 ? -7.076 6.244 17.626 1.00 78.62 102 GLN A C 1
ATOM 765 O O . GLN A 1 102 ? -5.904 5.982 17.348 1.00 78.62 102 GLN A O 1
ATOM 770 N N . SER A 1 103 ? -7.478 7.471 17.979 1.00 77.81 103 SER A N 1
ATOM 771 C CA . SER A 1 103 ? -6.530 8.569 18.240 1.00 77.81 103 SER A CA 1
ATOM 772 C C . SER A 1 103 ? -5.458 8.111 19.242 1.00 77.81 103 SER A C 1
ATOM 774 O O . SER A 1 103 ? -5.742 7.390 20.200 1.00 77.81 103 SER A O 1
ATOM 776 N N . GLY A 1 104 ? -4.200 8.438 18.955 1.00 77.75 104 GLY A N 1
ATOM 777 C CA . GLY A 1 104 ? -3.008 7.967 19.660 1.00 77.75 104 GLY A CA 1
ATOM 778 C C . GLY A 1 104 ? -2.452 6.618 19.187 1.00 77.75 104 GLY A C 1
ATOM 779 O O . GLY A 1 104 ? -1.335 6.261 19.564 1.00 77.75 104 GLY A O 1
ATOM 780 N N . SER A 1 105 ? -3.166 5.869 18.340 1.00 80.75 105 SER A N 1
ATOM 781 C CA . SER A 1 105 ? -2.681 4.569 17.852 1.00 80.75 105 SER A CA 1
ATOM 782 C C . SER A 1 105 ? -1.558 4.731 16.835 1.00 80.75 105 SER A C 1
ATOM 784 O O . SER A 1 105 ? -1.617 5.584 15.948 1.00 80.75 105 SER A O 1
ATOM 786 N N . ARG A 1 106 ? -0.544 3.865 16.909 1.00 83.69 106 ARG A N 1
ATOM 787 C CA . ARG A 1 106 ? 0.522 3.795 15.905 1.00 83.69 106 ARG A CA 1
ATOM 788 C C . ARG A 1 106 ? 0.079 2.904 14.753 1.00 83.69 106 ARG A C 1
ATOM 790 O O . ARG A 1 106 ? -0.137 1.712 14.945 1.00 83.69 106 ARG A O 1
ATOM 797 N N . MET A 1 107 ? 0.001 3.462 13.556 1.00 82.75 107 MET A N 1
ATOM 798 C CA . MET A 1 107 ? -0.369 2.756 12.336 1.00 82.75 107 MET A CA 1
ATOM 799 C C . MET A 1 107 ? 0.857 2.530 11.453 1.00 82.75 107 MET A C 1
ATOM 801 O O . MET A 1 107 ? 1.699 3.417 11.321 1.00 82.75 107 MET A O 1
ATOM 805 N N . LYS A 1 108 ? 0.938 1.364 10.811 1.00 85.38 108 LYS A N 1
ATOM 806 C CA . LYS A 1 108 ? 1.890 1.062 9.741 1.00 85.38 108 LYS A CA 1
ATOM 807 C C . LYS A 1 108 ? 1.164 0.427 8.555 1.00 85.38 108 LYS A C 1
ATOM 809 O O . LYS A 1 108 ? 0.291 -0.415 8.751 1.00 85.38 108 LYS A O 1
ATOM 814 N N . LEU A 1 109 ? 1.557 0.795 7.338 1.00 83.69 109 LEU A N 1
ATOM 815 C CA . LEU A 1 109 ? 1.234 0.032 6.131 1.00 83.69 109 LEU A CA 1
ATOM 816 C C . LEU A 1 109 ? 2.512 -0.628 5.639 1.00 83.69 109 LEU A C 1
ATOM 818 O O . LEU A 1 109 ? 3.560 0.017 5.524 1.00 83.69 109 LEU A O 1
ATOM 822 N N . ALA A 1 110 ? 2.423 -1.924 5.385 1.00 85.06 110 ALA A N 1
ATOM 823 C CA . ALA A 1 110 ? 3.572 -2.737 5.048 1.00 85.06 110 ALA A CA 1
ATOM 824 C C . ALA A 1 110 ? 3.242 -3.731 3.942 1.00 85.06 110 ALA A C 1
ATOM 826 O O . ALA A 1 110 ? 2.107 -4.180 3.811 1.00 85.06 110 ALA A O 1
ATOM 827 N N . THR A 1 111 ? 4.261 -4.101 3.177 1.00 86.06 111 THR A N 1
ATOM 828 C CA . THR A 1 111 ? 4.275 -5.343 2.410 1.00 86.06 111 THR A CA 1
ATOM 829 C C . THR A 1 111 ? 4.956 -6.442 3.225 1.00 86.06 111 THR A C 1
ATOM 831 O O . THR A 1 111 ? 5.402 -6.223 4.353 1.00 86.06 111 THR A O 1
ATOM 834 N N . SER A 1 112 ? 5.088 -7.642 2.661 1.00 84.44 112 SER A N 1
ATOM 835 C CA . SER A 1 112 ? 5.894 -8.711 3.272 1.00 84.44 112 SER A CA 1
ATOM 836 C C . SER A 1 112 ? 7.379 -8.347 3.428 1.00 84.44 112 SER A C 1
ATOM 838 O O . SER A 1 112 ? 8.080 -8.996 4.201 1.00 84.4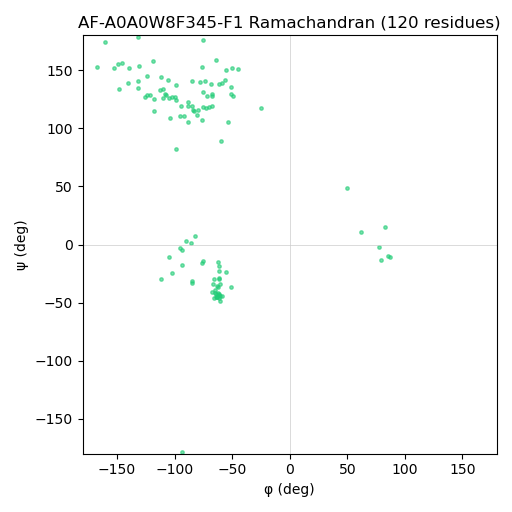4 112 SER A O 1
ATOM 840 N N . ARG A 1 113 ? 7.863 -7.331 2.697 1.00 78.56 113 ARG A N 1
ATOM 841 C CA . ARG A 1 113 ? 9.286 -6.972 2.613 1.00 78.56 113 ARG A CA 1
ATOM 842 C C . ARG A 1 113 ? 9.630 -5.642 3.269 1.00 78.56 113 ARG A C 1
ATOM 844 O O . ARG A 1 113 ? 10.767 -5.469 3.693 1.00 78.56 113 ARG A O 1
ATOM 851 N N . THR A 1 114 ? 8.701 -4.690 3.305 1.00 80.00 114 THR A N 1
ATOM 852 C CA . THR A 1 114 ? 9.003 -3.336 3.781 1.00 80.00 114 THR A CA 1
ATOM 853 C C . THR A 1 114 ? 7.785 -2.633 4.362 1.00 80.00 114 THR A C 1
ATOM 855 O O . THR A 1 114 ? 6.654 -2.878 3.952 1.00 80.00 114 THR A O 1
ATOM 858 N N . VAL A 1 115 ? 8.030 -1.718 5.296 1.00 80.19 115 VAL A N 1
ATOM 859 C CA . VAL A 1 115 ? 7.037 -0.751 5.770 1.00 80.19 115 VAL A CA 1
ATOM 860 C C . VAL A 1 115 ? 7.124 0.478 4.871 1.00 80.19 115 VAL A C 1
ATOM 862 O O . VAL A 1 115 ? 8.174 1.112 4.801 1.00 80.19 115 VAL A O 1
ATOM 865 N N . PHE A 1 116 ? 6.033 0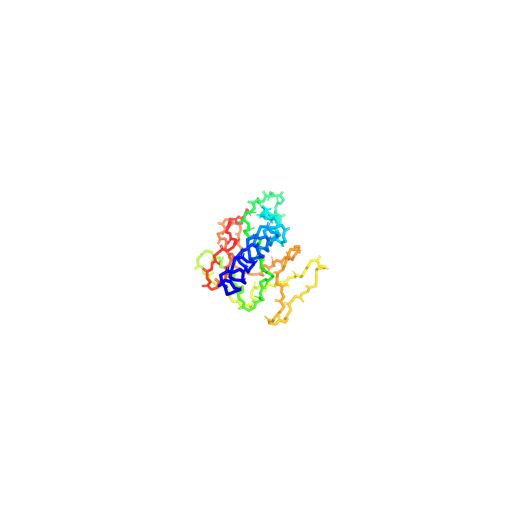.813 4.186 1.00 76.50 116 PHE A N 1
ATOM 866 C CA . PHE A 1 116 ? 5.971 1.975 3.291 1.00 76.50 116 PHE A CA 1
ATOM 867 C C . PHE A 1 116 ? 5.190 3.154 3.891 1.00 76.50 116 PHE A C 1
ATOM 869 O O . PHE A 1 116 ? 5.275 4.269 3.383 1.00 76.50 116 PHE A O 1
ATOM 876 N N . PHE A 1 117 ? 4.483 2.937 5.005 1.00 77.88 117 PHE A N 1
ATOM 877 C CA . PHE A 1 117 ? 3.852 3.982 5.812 1.00 77.88 117 PHE A CA 1
ATOM 878 C C . PHE A 1 117 ? 4.009 3.676 7.298 1.00 77.88 117 PHE A C 1
ATOM 880 O O . PHE A 1 117 ? 3.810 2.537 7.716 1.00 77.88 117 PHE A O 1
ATOM 887 N N . SER A 1 118 ? 4.293 4.693 8.108 1.00 80.12 118 SER A N 1
ATOM 888 C CA . SER A 1 118 ? 4.192 4.619 9.564 1.00 80.12 118 SER A CA 1
ATOM 889 C C . SER A 1 118 ? 3.805 5.988 10.109 1.00 80.12 118 SER A C 1
ATOM 891 O O . SER A 1 118 ? 4.411 6.990 9.742 1.00 80.12 118 SER A O 1
ATOM 893 N N . GLY A 1 119 ? 2.838 6.033 11.016 1.00 75.44 119 GLY A N 1
ATOM 894 C CA . GLY A 1 119 ? 2.354 7.272 11.614 1.00 75.44 119 GLY A CA 1
ATOM 895 C C . GLY A 1 119 ? 1.609 7.027 12.918 1.00 75.44 119 GLY A C 1
ATOM 896 O O . GLY A 1 119 ? 1.385 5.885 13.318 1.00 75.44 119 GLY A O 1
ATOM 897 N N . VAL A 1 120 ? 1.240 8.110 13.591 1.00 78.25 120 VAL A N 1
ATOM 898 C CA . VAL A 1 120 ? 0.329 8.074 14.738 1.00 78.25 120 VAL A CA 1
ATOM 899 C C . VAL A 1 120 ? -0.971 8.721 14.298 1.00 78.25 120 VAL A C 1
ATOM 901 O O . VAL A 1 120 ? -0.942 9.761 13.641 1.00 78.25 120 VAL A O 1
ATOM 904 N N . ILE A 1 121 ? -2.088 8.081 14.623 1.00 74.00 121 ILE A N 1
ATOM 905 C CA . ILE A 1 121 ? -3.412 8.640 14.383 1.00 74.00 121 ILE A CA 1
ATOM 906 C C . ILE A 1 121 ? -3.576 9.813 15.357 1.00 74.00 121 ILE A C 1
ATOM 908 O O . ILE A 1 121 ? -3.471 9.590 16.563 1.00 74.00 121 ILE A O 1
ATOM 912 N N . PRO A 1 122 ? -3.755 11.043 14.865 1.00 66.75 122 PRO A N 1
ATOM 913 C CA . PRO A 1 122 ? -3.971 12.208 15.712 1.00 66.75 122 PRO A CA 1
ATOM 914 C C . PRO A 1 122 ? -5.301 12.124 16.463 1.00 66.75 122 PRO A C 1
ATOM 916 O O . PRO A 1 122 ? -6.242 11.458 15.980 1.00 66.75 122 PRO A O 1
#

Sequence (122 aa):
MGEMLMLTLVLILMAVFSATASNYLPPAREPSVTVLLPSGNPVALHHRGGDAIPLSEIRVIVNETALPRDDWVLYDYRGNVITARDGLFDLGGNITISTGAQSGSRMKLATSRTVFFSGVIP

Radius of gyration: 22.65 Å; Cα contacts (8 Å, |Δi|>4): 179; chains: 1; bounding box: 58×27×60 Å

N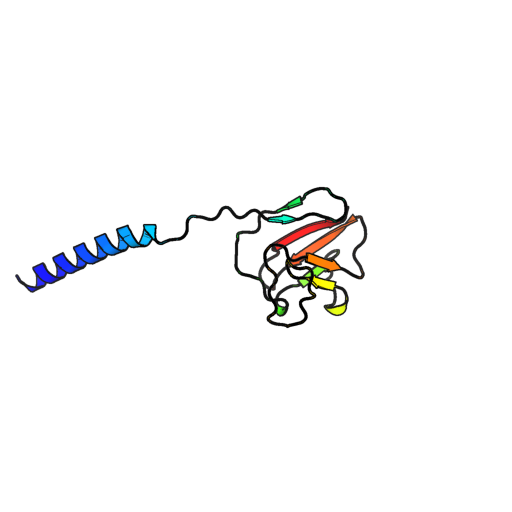earest PDB structures (foldseek):
  4uwq-assembly3_C  TM=3.706E-01  e=1.779E+00  Thermus thermophilus HB27
  5ndx-assembly1_A  TM=2.724E-01  e=3.676E+00  Rhizobium leguminosarum bv. trifolii
  7y5q-assembly1_B  TM=2.960E-01  e=3.676E+00  Escherichia coli K-12
  8hgh-assembly1_B  TM=2.513E-01  e=3.888E+00  Escherichia coli K-12
  6o4p-assembly1_A  TM=2.796E-01  e=9.502E+00  Homo sapiens

Solvent-accessible surface area (backbone atoms only — not comparable to full-atom values): 7350 Å² total; per-residue (Å²): 111,69,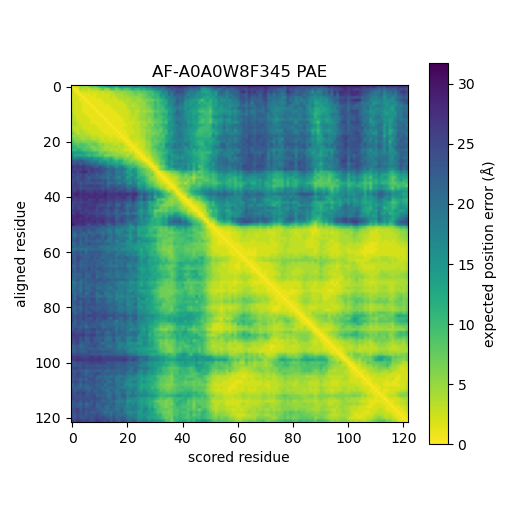65,61,50,51,52,51,51,51,52,53,50,51,52,53,50,55,68,52,51,61,74,71,49,77,74,88,75,84,35,72,44,78,46,74,48,97,85,70,60,75,46,81,36,78,40,79,73,68,76,63,41,37,48,74,47,61,42,50,27,45,69,92,38,73,58,61,75,89,38,45,48,44,25,37,65,86,68,48,75,55,80,53,60,79,29,61,50,46,88,69,34,47,77,49,73,78,59,92,81,48,70,73,35,41,37,34,37,26,46,95,85,47,74,76,42,74,50,65,39,112

Foldseek 3Di:
DVVVVVVVVVVVVVVVVVVVVVVVPDPLDQDWAWDAAPVGDIDIFRQRDDDFDFQLFKWKAKQNRTDDPVQKWKADLVRHTDPDRRGTHDHNIDMDGNDDQDQQIWMWIGGPVGTRDIDGRD

Organism: NCBI:txid938273

pLDDT: mean 76.82, std 13.84, range [42.5, 95.56]